Protein AF-W1Y5U8-F1 (afdb_monomer)

Organism: NCBI:txid408170

Solvent-accessible surface area (backbone atoms only — not comparable to full-atom values): 5861 Å² total; per-residue (Å²): 109,72,68,60,51,47,49,51,26,51,52,44,30,51,51,21,62,56,53,60,72,57,85,74,73,87,66,88,84,80,64,98,66,94,75,63,98,81,73,76,66,60,64,54,56,56,49,44,45,51,24,31,51,43,31,18,52,16,23,48,69,67,61,36,60,70,56,18,52,51,29,48,50,54,37,38,71,76,38,78,79,43,92,58,54,69,55,52,72,65,48,43,77,61,50,60,73,69,68,113

Radius of gyration: 15.71 Å; Cα contacts (8 Å, |Δi|>4): 72; chains: 1; bounding box: 44×28×30 Å

pLDDT: mean 84.24, std 14.61, range [47.25, 97.38]

Sequence (100 aa):
EQQTAQQLFSEMKQWAQEMAKTSIEADFFAVSQPDLLSLYGDLQQQHKEKCLMVAMLASAGLGEVAQYESARAELTAINPAWPKAALFTTVMPFIFNYVH

Foldseek 3Di:
DLVVLLVVLVVLLVVLVVQLPDDDDPPPPPDPDPDDPPPDPDPNLVSNLVSLVSNLVSCLLNLVVVSNVVSLVVSCVSPVPPPCNVVCVPCSVVVSVVSD

Secondary structure (DSSP, 8-state):
-HHHHHHHHHHHHHHHHHHTTSPPP--TTS-S----TTSS--HHHHHHHHHHHHHHHHHHHHT-HHHHHHHHHHHHHH-TT-TTHHHHHHHHHHHGGG--

Mean predicted aligned error: 7.52 Å

Structure (mmCIF, N/CA/C/O backbone):
data_AF-W1Y5U8-F1
#
_entry.id   AF-W1Y5U8-F1
#
loop_
_atom_site.group_PDB
_atom_site.id
_atom_site.type_symbol
_atom_site.label_atom_id
_atom_site.label_alt_id
_atom_site.label_comp_id
_atom_site.label_asym_id
_atom_site.label_entity_id
_atom_site.label_seq_id
_atom_site.pdbx_PDB_ins_code
_atom_site.Cartn_x
_atom_site.Cartn_y
_atom_site.Cartn_z
_atom_site.occupancy
_atom_site.B_iso_or_equiv
_atom_site.auth_seq_id
_atom_site.auth_comp_id
_atom_site.auth_asym_id
_atom_site.auth_atom_id
_atom_site.pdbx_PDB_model_num
ATOM 1 N N . GLU A 1 1 ? -9.170 11.217 19.453 1.00 68.94 1 GLU A N 1
ATOM 2 C CA . GLU A 1 1 ? -8.134 10.317 18.897 1.00 68.94 1 GLU A CA 1
ATOM 3 C C . GLU A 1 1 ? -8.494 9.797 17.505 1.00 68.94 1 GLU A C 1
ATOM 5 O O . GLU A 1 1 ? -7.721 10.028 16.586 1.00 68.94 1 GLU A O 1
ATOM 10 N N . GLN A 1 2 ? -9.675 9.20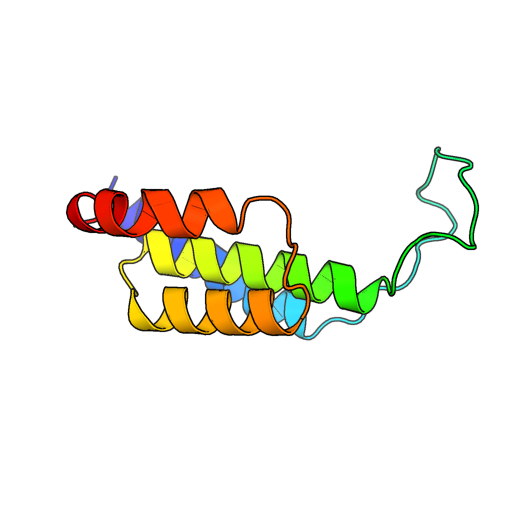2 17.296 1.00 80.25 2 GLN A N 1
ATOM 11 C CA . GLN A 1 2 ? -10.086 8.659 15.987 1.00 80.25 2 GLN A CA 1
ATOM 12 C C . GLN A 1 2 ? -10.063 9.683 14.832 1.00 80.25 2 GLN A C 1
ATOM 14 O O . GLN A 1 2 ? -9.542 9.389 13.761 1.00 80.25 2 GLN A O 1
ATOM 19 N N . GLN A 1 3 ? -10.550 10.907 15.060 1.00 86.12 3 GLN A N 1
ATOM 20 C CA . GLN A 1 3 ? -10.532 11.975 14.050 1.00 86.12 3 GLN A CA 1
ATOM 21 C C . GLN A 1 3 ? -9.104 12.401 13.667 1.00 86.12 3 GLN A C 1
ATOM 23 O O . GLN A 1 3 ? -8.814 12.633 12.498 1.00 86.12 3 GLN A O 1
ATOM 28 N N . THR A 1 4 ? -8.192 12.450 14.641 1.00 91.56 4 THR A N 1
ATOM 29 C CA . THR A 1 4 ? -6.774 12.766 14.415 1.00 91.56 4 THR A CA 1
ATOM 30 C C . THR A 1 4 ? -6.091 11.678 13.586 1.00 91.56 4 THR A C 1
ATOM 32 O O . THR A 1 4 ? -5.331 11.991 12.675 1.00 91.56 4 THR A O 1
ATOM 35 N N . ALA A 1 5 ? -6.398 10.404 13.851 1.00 90.06 5 ALA A N 1
ATOM 36 C CA . ALA A 1 5 ? -5.883 9.284 13.066 1.00 90.06 5 ALA A CA 1
ATOM 37 C C . ALA A 1 5 ? -6.407 9.305 11.619 1.00 90.06 5 ALA A C 1
ATOM 39 O O . ALA A 1 5 ? -5.627 9.159 10.683 1.00 90.06 5 ALA A O 1
ATOM 40 N N . GLN A 1 6 ? -7.706 9.555 11.421 1.00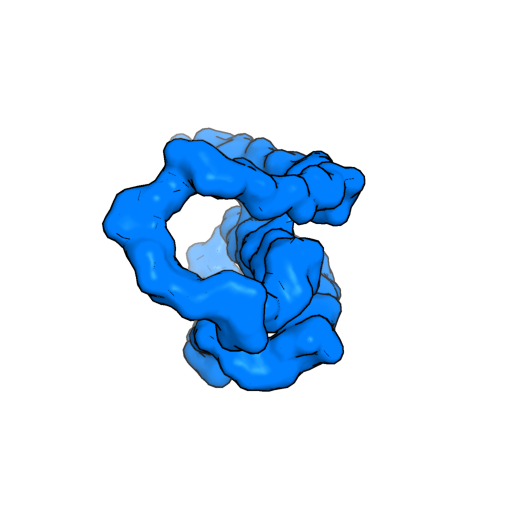 92.81 6 GLN A N 1
ATOM 41 C CA . GLN A 1 6 ? -8.293 9.692 10.081 1.00 92.81 6 GLN A CA 1
ATOM 42 C C . GLN A 1 6 ? -7.661 10.838 9.288 1.00 92.81 6 GLN A C 1
ATOM 44 O O . GLN A 1 6 ? -7.366 10.679 8.103 1.00 92.81 6 GLN A O 1
ATOM 49 N N . GLN A 1 7 ? -7.421 11.978 9.938 1.00 95.38 7 GLN A N 1
ATOM 50 C CA . GLN A 1 7 ? -6.747 13.104 9.305 1.00 95.38 7 GLN A CA 1
ATOM 51 C C . GLN A 1 7 ? -5.318 12.730 8.889 1.00 95.38 7 GLN A C 1
ATOM 53 O O . GLN A 1 7 ? -4.960 12.928 7.731 1.00 95.38 7 GLN A O 1
ATOM 58 N N . LEU A 1 8 ? -4.545 12.103 9.781 1.00 96.25 8 LEU A N 1
ATOM 59 C CA . LEU A 1 8 ? -3.183 11.654 9.484 1.00 96.25 8 LEU A CA 1
ATOM 60 C C . LEU A 1 8 ? -3.141 10.696 8.284 1.00 96.25 8 LEU A C 1
ATOM 62 O O . LEU A 1 8 ? -2.318 10.864 7.386 1.00 96.25 8 LEU A O 1
ATOM 66 N N . PHE A 1 9 ? -4.031 9.700 8.238 1.00 96.06 9 PHE A N 1
ATOM 67 C CA . PHE A 1 9 ? -4.073 8.775 7.105 1.00 96.06 9 PHE A CA 1
ATOM 68 C C . PHE A 1 9 ? -4.530 9.456 5.809 1.00 96.06 9 PHE A C 1
ATOM 70 O O . PHE A 1 9 ? -4.018 9.128 4.740 1.00 96.06 9 PHE A O 1
ATOM 77 N N . SER A 1 10 ? -5.430 10.438 5.885 1.00 96.44 10 SER A N 1
ATOM 78 C CA . SER A 1 10 ? -5.841 11.230 4.719 1.00 96.44 10 SER A CA 1
ATOM 79 C C . SER A 1 10 ? -4.680 12.057 4.160 1.00 96.44 10 SER A C 1
ATOM 81 O O . SER A 1 10 ? -4.419 12.015 2.958 1.00 96.44 10 SER A O 1
ATOM 83 N N . GLU A 1 11 ? -3.934 12.742 5.029 1.00 97.38 11 GLU A N 1
ATOM 84 C CA . GLU A 1 11 ? -2.741 13.513 4.658 1.00 97.38 11 GLU A CA 1
ATOM 85 C C . GLU A 1 11 ? -1.658 12.602 4.068 1.00 97.38 11 GLU A C 1
ATOM 87 O O . GLU A 1 11 ? -1.080 12.910 3.027 1.00 97.38 11 GLU A O 1
ATOM 92 N N . MET A 1 12 ? -1.437 11.431 4.670 1.00 97.12 12 MET A N 1
ATOM 93 C CA . MET A 1 12 ? -0.483 10.440 4.172 1.00 97.12 12 MET A CA 1
ATOM 94 C C . MET A 1 12 ? -0.866 9.916 2.778 1.00 97.12 12 MET A C 1
ATOM 96 O O . MET A 1 12 ? -0.001 9.766 1.911 1.00 97.12 12 MET A O 1
ATOM 100 N N . LYS A 1 13 ? -2.161 9.669 2.535 1.00 96.06 13 LYS A N 1
ATOM 101 C CA . LYS A 1 13 ? -2.677 9.256 1.222 1.00 96.06 13 LYS A CA 1
ATOM 102 C C . LYS A 1 13 ? -2.476 10.351 0.179 1.00 96.06 13 LYS A C 1
ATOM 104 O O . LYS A 1 13 ? -2.004 10.057 -0.919 1.00 96.06 13 LYS A O 1
ATOM 109 N N . GLN A 1 14 ? -2.809 11.595 0.521 1.00 96.06 14 GLN A N 1
ATOM 110 C CA . GLN A 1 14 ? -2.635 12.741 -0.369 1.00 96.06 14 GLN A CA 1
ATOM 111 C C . GLN A 1 14 ? -1.158 12.944 -0.721 1.00 96.06 14 GLN A C 1
ATOM 113 O O . GLN A 1 14 ? -0.811 13.016 -1.899 1.00 96.06 14 GLN A O 1
ATOM 118 N N . TRP A 1 15 ? -0.282 12.942 0.284 1.00 96.44 15 TRP A N 1
ATOM 119 C CA . TRP A 1 15 ? 1.159 13.062 0.092 1.00 96.44 15 TRP A CA 1
ATOM 120 C C . TRP A 1 15 ? 1.699 11.986 -0.857 1.00 96.44 15 TRP A C 1
ATOM 122 O O . TRP A 1 15 ? 2.432 12.299 -1.793 1.00 96.44 15 TRP A O 1
ATOM 132 N N . ALA A 1 16 ? 1.291 10.725 -0.683 1.00 94.69 16 ALA A N 1
ATOM 133 C CA . ALA A 1 16 ? 1.744 9.631 -1.543 1.00 94.69 16 ALA A CA 1
ATOM 134 C C . ALA A 1 16 ? 1.313 9.821 -3.008 1.00 94.69 16 ALA A C 1
ATOM 136 O O . ALA A 1 16 ? 2.089 9.552 -3.925 1.00 94.69 16 ALA A O 1
ATOM 137 N N . GLN A 1 17 ? 0.093 10.315 -3.236 1.00 92.69 17 GLN A N 1
ATOM 138 C CA . GLN A 1 17 ? -0.427 10.601 -4.577 1.00 92.69 17 GLN A CA 1
ATOM 139 C C . GLN A 1 17 ? 0.267 11.791 -5.244 1.00 92.69 17 GLN A C 1
ATOM 141 O O . GLN A 1 17 ? 0.417 11.810 -6.466 1.00 92.69 17 GLN A O 1
ATOM 146 N N . GLU A 1 18 ? 0.665 12.795 -4.466 1.00 93.06 18 GLU A N 1
ATOM 147 C CA . GLU A 1 18 ? 1.433 13.936 -4.961 1.00 93.06 18 GLU A CA 1
ATOM 148 C C . GLU A 1 18 ? 2.869 13.522 -5.293 1.00 93.06 18 GLU A C 1
ATOM 150 O O . GLU A 1 18 ? 3.336 13.779 -6.401 1.00 93.06 18 GLU A O 1
ATOM 155 N N . MET A 1 19 ? 3.533 12.791 -4.395 1.00 90.00 19 MET A N 1
ATOM 156 C CA . MET A 1 19 ? 4.904 12.317 -4.597 1.00 90.00 19 MET A CA 1
ATOM 157 C C . MET A 1 19 ? 5.038 11.345 -5.766 1.00 90.00 19 MET A C 1
ATOM 159 O O . MET A 1 19 ? 6.040 11.397 -6.474 1.00 90.00 19 MET A O 1
ATOM 163 N N . ALA A 1 20 ? 4.032 10.506 -6.027 1.00 88.44 20 ALA A N 1
ATOM 164 C CA . ALA A 1 20 ? 4.032 9.594 -7.172 1.00 88.44 20 ALA A CA 1
ATOM 165 C C . ALA A 1 20 ? 4.101 10.311 -8.537 1.00 88.44 20 ALA A C 1
ATOM 167 O O . ALA A 1 20 ? 4.442 9.682 -9.537 1.00 88.44 20 ALA A O 1
ATOM 168 N N . LYS A 1 21 ? 3.773 11.610 -8.597 1.00 88.62 21 LYS A N 1
ATOM 169 C CA . LYS A 1 21 ? 3.848 12.433 -9.819 1.00 88.62 21 LYS A CA 1
ATOM 170 C C . LYS A 1 21 ? 5.224 13.069 -10.023 1.00 88.62 21 LYS A C 1
ATOM 172 O O . LYS A 1 21 ? 5.490 13.597 -11.100 1.00 88.62 21 LYS A O 1
ATOM 177 N N . THR A 1 22 ? 6.073 13.051 -9.001 1.00 85.56 22 THR A N 1
ATOM 178 C CA . THR A 1 22 ? 7.397 13.671 -9.023 1.00 85.56 22 THR A CA 1
ATOM 179 C C . THR A 1 22 ? 8.429 12.682 -9.552 1.00 85.56 22 THR A C 1
ATOM 181 O O . THR A 1 22 ? 8.494 11.544 -9.090 1.00 85.56 22 THR A O 1
ATOM 184 N N . SER A 1 23 ? 9.270 13.120 -10.488 1.00 75.56 23 SER A N 1
ATOM 185 C CA . SER A 1 23 ? 10.450 12.365 -10.910 1.00 75.56 23 SER A CA 1
ATOM 186 C C . SER A 1 23 ? 11.581 12.552 -9.902 1.00 75.56 23 SER A C 1
ATOM 188 O O . SER A 1 23 ? 11.962 13.687 -9.615 1.00 75.56 23 SER A O 1
ATOM 190 N N . ILE A 1 24 ? 12.147 11.457 -9.389 1.00 74.00 24 ILE A N 1
ATOM 191 C CA . ILE A 1 24 ? 13.334 11.532 -8.525 1.00 74.00 24 ILE A CA 1
ATOM 192 C C . ILE A 1 24 ? 14.606 11.585 -9.366 1.00 74.00 24 ILE A C 1
ATOM 194 O O . ILE A 1 24 ? 14.854 10.704 -10.185 1.00 74.00 24 ILE A O 1
ATOM 198 N N . GLU A 1 25 ? 15.445 12.581 -9.119 1.00 67.00 25 GLU A N 1
ATOM 199 C CA . GLU A 1 25 ? 16.808 12.619 -9.639 1.00 67.00 25 GLU A CA 1
ATOM 200 C C . GLU A 1 25 ? 17.778 12.118 -8.566 1.00 67.00 25 GLU A C 1
ATOM 202 O O . GLU A 1 25 ? 17.566 12.324 -7.369 1.00 67.00 25 GLU A O 1
ATOM 207 N N . ALA A 1 26 ? 18.835 11.422 -8.985 1.00 62.91 26 ALA A N 1
ATOM 208 C CA . ALA A 1 26 ? 19.891 11.026 -8.067 1.00 62.91 26 ALA A CA 1
ATOM 209 C C . ALA A 1 26 ? 20.630 12.286 -7.600 1.00 62.91 26 ALA A C 1
ATOM 211 O O . ALA A 1 26 ? 21.335 12.922 -8.384 1.00 62.91 26 ALA A O 1
ATOM 212 N N . ASP A 1 27 ? 20.474 12.644 -6.327 1.00 61.88 27 ASP A N 1
ATOM 213 C CA . ASP A 1 27 ? 21.270 13.706 -5.724 1.00 61.88 27 ASP A CA 1
ATOM 214 C C . ASP A 1 27 ? 22.705 13.198 -5.532 1.00 61.88 27 ASP A C 1
ATOM 216 O O . ASP A 1 27 ? 23.027 12.477 -4.584 1.00 61.88 27 ASP A O 1
ATOM 220 N N . PHE A 1 28 ? 23.563 13.550 -6.490 1.00 54.22 28 PHE A N 1
ATOM 221 C CA . PHE A 1 28 ? 24.972 13.164 -6.557 1.00 54.22 28 PHE A CA 1
ATOM 222 C C . PH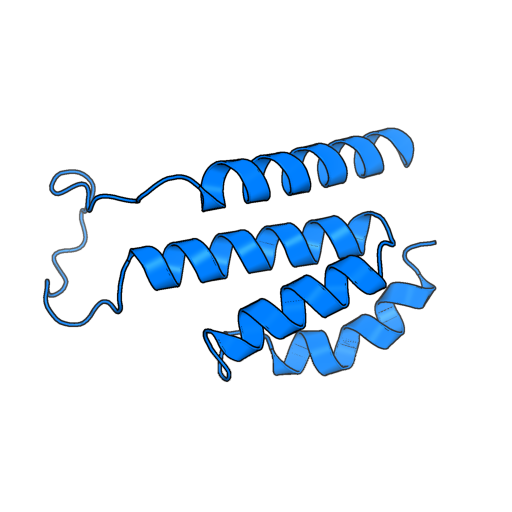E A 1 28 ? 25.775 13.597 -5.315 1.00 54.22 28 PHE A C 1
ATOM 224 O O . PHE A 1 28 ? 26.850 13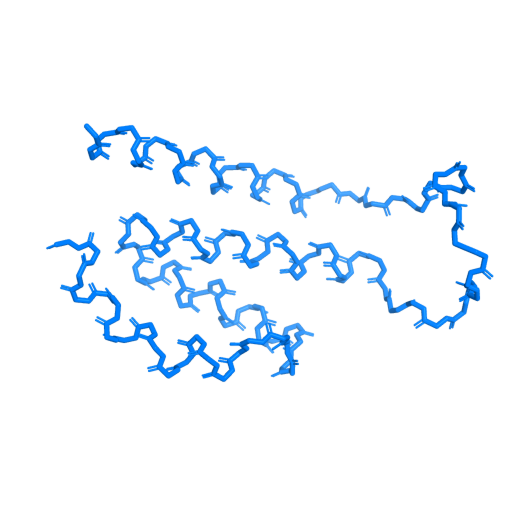.056 -5.064 1.00 54.22 28 PHE A O 1
ATOM 231 N N . PHE A 1 29 ? 25.262 14.539 -4.515 1.00 55.97 29 PHE A N 1
ATOM 232 C CA . PHE A 1 29 ? 25.973 15.105 -3.368 1.00 55.97 29 PHE A CA 1
ATOM 233 C C . PHE A 1 29 ? 25.457 14.635 -1.998 1.00 55.97 29 PHE A C 1
ATOM 235 O O . PHE A 1 29 ? 26.066 14.972 -0.982 1.00 55.97 29 PHE A O 1
ATOM 242 N N . ALA A 1 30 ? 24.399 13.819 -1.937 1.00 55.50 30 ALA A N 1
ATOM 243 C CA . ALA A 1 30 ? 23.759 13.409 -0.682 1.00 55.50 30 ALA A CA 1
ATOM 244 C C . ALA A 1 30 ? 24.053 11.958 -0.245 1.00 55.50 30 ALA A C 1
ATOM 246 O O . ALA A 1 30 ? 23.213 11.330 0.404 1.00 55.50 30 ALA A O 1
ATOM 247 N N . VAL A 1 31 ? 25.229 11.395 -0.563 1.00 52.88 31 VAL A N 1
ATOM 248 C CA . VAL A 1 31 ? 25.558 10.008 -0.179 1.00 52.88 31 VAL A CA 1
ATOM 249 C C . VAL A 1 31 ? 26.968 9.876 0.401 1.00 52.88 31 VAL A C 1
ATOM 251 O O . VAL A 1 31 ? 27.971 9.991 -0.293 1.00 52.88 31 VAL A O 1
ATOM 254 N N . SER A 1 32 ? 27.042 9.545 1.691 1.00 50.84 32 SER A N 1
ATOM 255 C CA . SER A 1 32 ? 28.231 8.984 2.346 1.00 50.84 32 SER A CA 1
ATOM 256 C C . SER A 1 32 ? 28.372 7.470 2.125 1.00 50.84 32 SER A C 1
ATOM 258 O O . SER A 1 32 ? 29.164 6.822 2.807 1.00 50.84 32 SER A O 1
ATOM 260 N N . GLN A 1 33 ? 27.630 6.884 1.180 1.00 54.97 33 GLN A N 1
ATOM 261 C CA . GLN A 1 33 ? 27.806 5.488 0.780 1.00 54.97 33 GLN A CA 1
ATOM 262 C C . GLN A 1 33 ? 28.437 5.425 -0.613 1.00 54.97 33 GLN A C 1
ATOM 264 O O . GLN A 1 33 ? 27.764 5.723 -1.600 1.00 54.97 33 GLN A O 1
ATOM 269 N N . PRO A 1 34 ? 29.721 5.039 -0.713 1.00 52.62 34 PRO A N 1
ATOM 270 C CA . PRO A 1 34 ? 30.434 4.906 -1.976 1.00 52.62 34 PRO A CA 1
ATOM 271 C C . PRO A 1 34 ? 30.114 3.567 -2.660 1.00 52.62 34 PRO A C 1
ATOM 273 O O . PRO A 1 34 ? 31.009 2.920 -3.200 1.00 52.62 34 PRO A O 1
ATOM 276 N N . ASP A 1 35 ? 28.855 3.127 -2.636 1.00 51.06 35 ASP A N 1
ATOM 277 C CA . ASP A 1 35 ? 28.471 1.847 -3.224 1.00 51.06 35 ASP A CA 1
ATOM 278 C C . ASP A 1 35 ? 27.877 2.028 -4.622 1.00 51.06 35 ASP A C 1
ATOM 280 O O . ASP A 1 35 ? 26.696 2.299 -4.822 1.00 51.06 35 ASP A O 1
ATOM 284 N N . LEU A 1 36 ? 28.773 1.828 -5.590 1.00 47.25 36 LEU A N 1
ATOM 285 C CA . LEU A 1 36 ? 28.535 1.117 -6.843 1.00 47.25 36 LEU A CA 1
ATOM 286 C C . LEU A 1 36 ? 27.292 1.566 -7.644 1.00 47.25 36 LEU A C 1
ATOM 288 O O . LEU A 1 36 ? 26.258 0.898 -7.699 1.00 47.25 36 LEU A O 1
ATOM 292 N N . LEU A 1 37 ? 27.485 2.668 -8.369 1.00 50.94 37 LEU A N 1
ATOM 293 C CA . LEU A 1 37 ? 26.638 3.327 -9.382 1.00 50.94 37 LEU A CA 1
ATOM 294 C C . LEU A 1 37 ? 26.080 2.443 -10.534 1.00 50.94 37 LEU A C 1
ATOM 296 O O . LEU A 1 37 ? 25.701 2.968 -11.574 1.00 50.94 37 LEU A O 1
ATOM 300 N N . SER A 1 38 ? 26.017 1.116 -10.398 1.00 52.16 38 SER A N 1
ATOM 301 C CA . SER A 1 38 ? 25.566 0.200 -11.458 1.00 52.16 38 SER A CA 1
ATOM 302 C C . SER A 1 38 ? 24.618 -0.918 -10.994 1.00 52.16 38 SER A C 1
ATOM 304 O O . SER A 1 38 ? 24.208 -1.722 -11.830 1.00 52.16 38 SER A O 1
ATOM 306 N N . LEU A 1 39 ? 24.275 -1.014 -9.701 1.00 51.94 39 LEU A N 1
ATOM 307 C CA . LEU A 1 39 ? 23.434 -2.112 -9.179 1.00 51.94 39 LEU A CA 1
ATOM 308 C C . LEU A 1 39 ? 22.076 -1.676 -8.615 1.00 51.94 39 LEU A C 1
ATOM 310 O O . LEU A 1 39 ? 21.250 -2.529 -8.294 1.00 51.94 39 LEU A O 1
ATOM 314 N N . TYR A 1 40 ? 21.818 -0.374 -8.505 1.00 53.91 40 TYR A N 1
ATOM 315 C CA . TYR A 1 40 ? 20.530 0.114 -8.028 1.00 53.91 40 TYR A CA 1
ATOM 316 C C . TYR A 1 40 ? 19.516 0.067 -9.172 1.00 53.91 40 TYR A C 1
ATOM 318 O O . TYR A 1 40 ? 19.702 0.711 -10.204 1.00 53.91 40 TYR A O 1
ATOM 326 N N . GLY A 1 41 ? 18.467 -0.744 -8.992 1.00 60.44 41 GLY A N 1
ATOM 327 C CA . GLY A 1 41 ? 17.313 -0.778 -9.891 1.00 60.44 41 GLY A CA 1
ATOM 328 C C . GLY A 1 41 ? 16.733 0.619 -10.113 1.00 60.44 41 GLY A C 1
ATOM 329 O O . GLY A 1 41 ? 17.002 1.528 -9.330 1.00 60.44 41 GLY A O 1
ATOM 330 N N . ASP A 1 42 ? 15.956 0.772 -11.186 1.00 78.50 42 ASP A N 1
ATOM 331 C CA . ASP A 1 42 ? 15.385 2.049 -11.621 1.00 78.50 42 ASP A CA 1
ATOM 332 C C . ASP A 1 42 ? 14.862 2.866 -10.423 1.00 78.50 42 ASP A C 1
ATOM 334 O O . ASP A 1 42 ? 13.918 2.472 -9.732 1.00 78.50 42 ASP A O 1
ATOM 338 N N . LEU A 1 43 ? 15.525 3.994 -10.143 1.00 80.19 43 LEU A N 1
ATOM 339 C CA . LEU A 1 43 ? 15.226 4.866 -9.006 1.00 80.19 43 LEU A CA 1
ATOM 340 C C . LEU A 1 43 ? 13.763 5.329 -9.043 1.00 80.19 43 LEU A C 1
ATOM 342 O O . LEU A 1 43 ? 13.131 5.463 -7.993 1.00 80.19 43 LEU A O 1
ATOM 346 N N . GLN A 1 44 ? 13.202 5.496 -10.246 1.00 82.62 44 GLN A N 1
ATOM 347 C CA . GLN A 1 44 ? 11.790 5.820 -10.429 1.00 82.62 44 GLN A CA 1
ATOM 348 C C . GLN A 1 44 ? 10.891 4.651 -10.039 1.00 82.62 44 GLN A C 1
ATOM 350 O O . GLN A 1 44 ? 9.859 4.850 -9.399 1.00 82.62 44 GLN A O 1
ATOM 355 N N . GLN A 1 45 ? 11.285 3.424 -10.377 1.00 86.00 45 GLN A N 1
ATOM 356 C CA . GLN A 1 45 ? 10.548 2.227 -9.990 1.00 86.00 45 GLN A CA 1
ATOM 357 C C . GLN A 1 45 ? 10.532 2.066 -8.466 1.00 86.00 45 GLN A C 1
ATOM 359 O O . GLN A 1 45 ? 9.463 1.902 -7.881 1.00 86.00 45 GLN A O 1
ATOM 364 N N . GLN A 1 46 ? 11.682 2.216 -7.802 1.00 86.19 46 GLN A N 1
ATOM 365 C CA . GLN A 1 46 ? 11.760 2.152 -6.337 1.00 86.19 46 GLN A CA 1
ATOM 366 C C . GLN A 1 46 ? 10.944 3.258 -5.657 1.00 86.19 46 GLN A C 1
ATOM 368 O O . GLN A 1 46 ? 10.302 3.024 -4.630 1.00 86.19 46 GLN A O 1
ATOM 373 N N . HIS A 1 47 ? 10.959 4.468 -6.218 1.00 88.94 47 HIS A N 1
ATOM 374 C CA . HIS A 1 47 ? 10.121 5.571 -5.752 1.00 88.94 47 HIS A CA 1
ATOM 375 C C . HIS A 1 47 ? 8.633 5.241 -5.866 1.00 88.94 47 HIS A C 1
ATOM 377 O O . HIS A 1 47 ? 7.878 5.385 -4.900 1.00 88.94 47 HIS A O 1
ATOM 383 N N . LYS A 1 48 ? 8.220 4.726 -7.028 1.00 90.19 48 LYS A N 1
ATOM 384 C CA . LYS A 1 48 ? 6.839 4.326 -7.294 1.00 90.19 48 LYS A CA 1
ATOM 385 C C . LYS A 1 48 ? 6.377 3.232 -6.331 1.00 90.19 48 LYS A C 1
ATOM 387 O O . LYS A 1 48 ? 5.290 3.346 -5.766 1.00 90.19 48 LYS A O 1
ATOM 392 N N . GLU A 1 49 ? 7.208 2.218 -6.084 1.00 91.81 49 GLU A N 1
ATOM 393 C CA . GLU A 1 49 ? 6.928 1.158 -5.107 1.00 91.81 49 GLU A CA 1
ATOM 394 C C . GLU A 1 49 ? 6.688 1.728 -3.701 1.00 91.81 49 GLU A C 1
ATOM 396 O O . GLU A 1 49 ? 5.709 1.372 -3.040 1.00 91.81 49 GLU A O 1
ATOM 401 N N . LYS A 1 50 ? 7.533 2.663 -3.249 1.00 92.00 50 LYS A N 1
ATOM 402 C CA . LYS A 1 50 ? 7.379 3.305 -1.933 1.00 92.00 50 LYS A CA 1
ATOM 403 C C . LYS A 1 50 ? 6.103 4.139 -1.849 1.00 92.00 50 LYS A C 1
ATOM 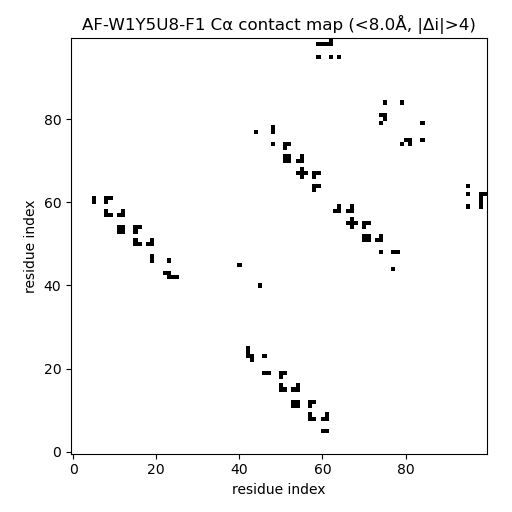405 O O . LYS A 1 50 ? 5.385 4.030 -0.856 1.00 92.00 50 LYS A O 1
ATOM 410 N N . CYS A 1 51 ? 5.793 4.927 -2.878 1.00 94.38 51 CYS A N 1
ATOM 411 C CA . CYS A 1 51 ? 4.561 5.718 -2.919 1.00 94.38 51 CYS A CA 1
ATOM 412 C C . CYS A 1 51 ? 3.319 4.820 -2.851 1.00 94.38 51 CYS A C 1
ATOM 414 O O . CYS A 1 51 ? 2.409 5.083 -2.065 1.00 94.38 51 CYS A O 1
ATOM 416 N N . LEU A 1 52 ? 3.308 3.715 -3.602 1.00 94.38 52 LEU A N 1
ATOM 417 C CA . LEU A 1 52 ? 2.223 2.734 -3.555 1.00 94.38 52 LEU A CA 1
ATOM 418 C C . LEU A 1 52 ? 2.107 2.060 -2.189 1.00 94.38 52 LEU A C 1
ATOM 420 O O . LEU A 1 52 ? 0.995 1.891 -1.693 1.00 94.38 52 LEU A O 1
ATOM 424 N N . MET A 1 53 ? 3.227 1.732 -1.539 1.00 94.75 53 MET A N 1
ATOM 425 C CA . MET A 1 53 ? 3.206 1.158 -0.193 1.00 94.75 53 MET A CA 1
ATOM 426 C C . MET A 1 53 ? 2.601 2.129 0.830 1.00 94.75 53 MET A C 1
ATOM 428 O O . MET A 1 53 ? 1.791 1.716 1.660 1.00 94.75 53 MET A O 1
ATOM 432 N N . VAL A 1 54 ? 2.936 3.421 0.759 1.00 95.81 54 VAL A N 1
ATOM 433 C CA . VAL A 1 54 ? 2.353 4.444 1.642 1.00 95.81 54 VAL A CA 1
ATOM 434 C C . VAL A 1 54 ? 0.860 4.634 1.357 1.00 95.81 54 VAL A C 1
ATOM 436 O O . VAL A 1 54 ? 0.063 4.642 2.295 1.00 95.81 54 VAL A O 1
ATOM 439 N N . ALA A 1 55 ? 0.451 4.701 0.086 1.00 95.88 55 ALA A N 1
ATOM 440 C CA . ALA A 1 55 ? -0.959 4.809 -0.298 1.00 95.88 55 ALA A CA 1
ATOM 441 C C . ALA A 1 55 ? -1.786 3.586 0.144 1.00 95.88 55 ALA A C 1
ATOM 443 O O . ALA A 1 55 ? -2.914 3.733 0.624 1.00 95.88 55 ALA A O 1
ATOM 444 N N . MET A 1 56 ? -1.210 2.385 0.032 1.00 95.69 56 MET A N 1
ATOM 445 C CA . MET A 1 56 ? -1.792 1.136 0.520 1.00 95.69 56 MET A CA 1
ATOM 446 C C . MET A 1 56 ? -2.014 1.202 2.039 1.00 95.69 56 MET A C 1
ATOM 448 O O . MET A 1 56 ? -3.123 0.958 2.507 1.00 95.69 56 MET A O 1
ATOM 452 N N . LEU A 1 57 ? -0.993 1.578 2.816 1.00 94.94 57 LEU A N 1
ATOM 453 C CA . LEU A 1 57 ? -1.092 1.689 4.277 1.00 94.94 57 LEU A CA 1
ATOM 454 C C . LEU A 1 57 ? -2.082 2.767 4.728 1.00 94.94 57 LEU A C 1
ATOM 456 O O . LEU A 1 57 ? -2.825 2.555 5.683 1.00 94.94 57 LEU A O 1
ATOM 460 N N . ALA A 1 58 ? -2.117 3.900 4.030 1.00 96.00 58 ALA A N 1
ATOM 461 C CA . ALA A 1 58 ? -3.058 4.975 4.312 1.00 96.00 58 ALA A CA 1
ATOM 462 C C . ALA A 1 58 ? -4.505 4.519 4.099 1.00 96.00 58 ALA A C 1
ATOM 464 O O . ALA A 1 58 ? -5.346 4.698 4.975 1.00 96.00 58 ALA A O 1
ATOM 465 N N . SER A 1 59 ? -4.766 3.852 2.972 1.00 95.56 59 SER A N 1
ATOM 466 C CA . SER A 1 59 ? -6.083 3.283 2.668 1.00 95.56 59 SER A CA 1
ATOM 467 C C . SER A 1 59 ? -6.476 2.225 3.701 1.00 95.56 59 SER A C 1
ATOM 469 O O . SER A 1 59 ? -7.620 2.191 4.145 1.00 95.56 59 SER A O 1
ATOM 471 N N . ALA A 1 60 ? -5.517 1.408 4.158 1.00 94.06 60 ALA A N 1
ATOM 472 C CA . ALA A 1 60 ? -5.774 0.450 5.223 1.00 94.06 60 ALA A CA 1
ATOM 473 C C . ALA A 1 60 ? -6.191 1.130 6.534 1.00 94.06 60 ALA A C 1
ATOM 475 O O . ALA A 1 60 ? -7.178 0.712 7.126 1.00 94.06 60 ALA A O 1
ATOM 476 N N . GLY A 1 61 ? -5.489 2.187 6.958 1.00 92.44 61 GLY A N 1
ATOM 477 C CA . GLY A 1 61 ? -5.813 2.946 8.173 1.00 92.44 61 GLY A CA 1
ATOM 478 C C . GLY A 1 61 ? -7.134 3.721 8.107 1.00 92.44 61 GLY A C 1
ATOM 479 O O . G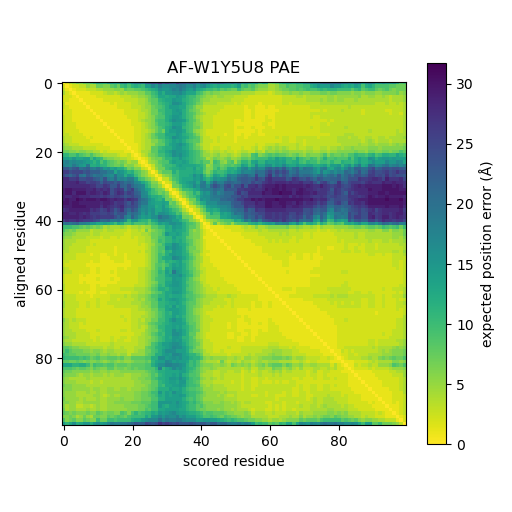LY A 1 61 ? -7.728 4.007 9.144 1.00 92.44 61 GLY A O 1
ATOM 480 N N . LEU A 1 62 ? -7.614 4.034 6.899 1.00 93.25 62 LEU A N 1
ATOM 481 C CA . LEU A 1 62 ? -8.924 4.652 6.662 1.00 93.25 62 LEU A CA 1
ATOM 482 C C . LEU A 1 62 ? -10.068 3.642 6.539 1.00 93.25 62 LEU A C 1
ATOM 484 O O . LEU A 1 62 ? -11.226 4.057 6.545 1.00 93.25 62 LEU A O 1
ATOM 488 N N . GLY A 1 63 ? -9.773 2.345 6.409 1.00 92.31 63 GLY A N 1
ATOM 489 C CA . GLY A 1 63 ? -10.801 1.331 6.163 1.00 92.31 63 GLY A CA 1
ATOM 490 C C . GLY A 1 63 ? -11.211 1.103 4.731 1.00 92.31 63 GLY A C 1
ATOM 491 O O . GLY A 1 63 ? -12.190 0.421 4.432 1.00 92.31 63 GLY A O 1
ATOM 492 N N . GLU A 1 64 ? -10.476 1.708 3.824 1.00 93.94 64 GLU A N 1
ATOM 493 C CA . GLU A 1 64 ? -10.762 1.729 2.410 1.00 93.94 64 GLU A CA 1
ATOM 494 C C . GLU A 1 64 ? -10.222 0.444 1.768 1.00 93.94 64 GLU A C 1
ATOM 496 O O . GLU A 1 64 ? -9.225 0.451 1.046 1.00 93.94 64 GLU A O 1
ATOM 501 N N . VAL A 1 65 ? -10.863 -0.692 2.067 1.00 93.12 65 VAL A N 1
ATOM 502 C CA . VAL A 1 65 ? -10.396 -2.033 1.661 1.00 93.12 65 VAL A CA 1
ATOM 503 C C . VAL A 1 65 ? -10.223 -2.139 0.143 1.00 93.12 65 VAL A C 1
ATOM 505 O O . VAL A 1 65 ? -9.240 -2.704 -0.332 1.00 93.12 65 VAL A O 1
ATOM 508 N N . ALA A 1 66 ? -11.133 -1.549 -0.637 1.00 94.00 66 ALA A N 1
ATOM 509 C CA . ALA A 1 66 ? -11.037 -1.559 -2.096 1.00 94.00 66 ALA A CA 1
ATOM 510 C C . ALA A 1 66 ? -9.796 -0.798 -2.598 1.00 94.00 66 ALA A C 1
ATOM 512 O O . ALA A 1 66 ? -9.092 -1.263 -3.494 1.00 94.00 66 ALA A O 1
ATOM 513 N N . GLN A 1 67 ? -9.502 0.358 -2.000 1.00 95.06 67 GLN A N 1
ATOM 514 C CA . GLN A 1 67 ? -8.349 1.188 -2.342 1.00 95.06 67 GLN A CA 1
ATOM 515 C C . GLN A 1 67 ? -7.042 0.535 -1.877 1.00 95.06 67 GLN A C 1
ATOM 517 O O . GLN A 1 67 ? -6.051 0.569 -2.607 1.00 95.06 67 GLN A O 1
ATOM 522 N N . TYR A 1 68 ? -7.056 -0.122 -0.714 1.00 95.31 68 TYR A N 1
ATOM 523 C CA . TYR A 1 68 ? -5.953 -0.952 -0.238 1.00 95.31 68 TYR A CA 1
ATOM 524 C C . TYR A 1 68 ? -5.626 -2.074 -1.231 1.00 95.31 68 TYR A C 1
ATOM 526 O O . TYR A 1 68 ? -4.478 -2.184 -1.661 1.00 95.31 68 TYR A O 1
ATOM 534 N N . GLU A 1 69 ? -6.617 -2.881 -1.628 1.00 94.50 69 GLU A N 1
ATOM 535 C CA . GLU A 1 69 ? -6.395 -3.997 -2.556 1.00 94.50 69 GLU A CA 1
ATOM 536 C C . GLU A 1 69 ? -5.939 -3.502 -3.930 1.00 94.50 69 GLU A C 1
ATOM 538 O O . GLU A 1 69 ? -5.037 -4.090 -4.522 1.00 94.50 69 GLU A O 1
ATOM 543 N N . SER A 1 70 ? -6.487 -2.380 -4.409 1.00 95.38 70 SER A N 1
A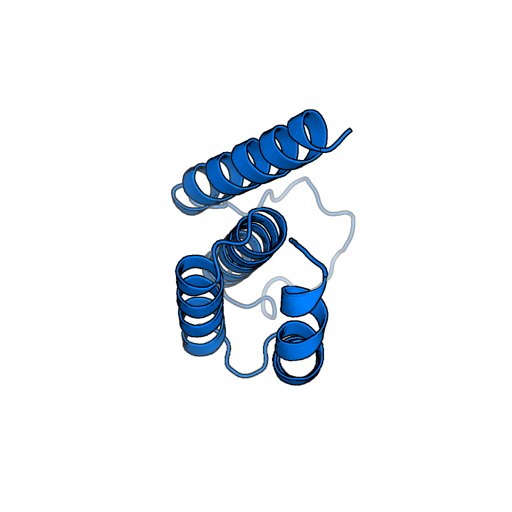TOM 544 C CA . SER A 1 70 ? -6.038 -1.753 -5.655 1.00 95.38 70 SER A CA 1
ATOM 545 C C . SER A 1 70 ? -4.561 -1.351 -5.590 1.00 95.38 70 SER A C 1
ATOM 547 O O . SER A 1 70 ? -3.791 -1.700 -6.484 1.00 95.38 70 SER A O 1
ATOM 549 N N . ALA A 1 71 ? -4.141 -0.650 -4.531 1.00 94.38 71 ALA A N 1
ATOM 550 C CA . ALA A 1 71 ? -2.751 -0.222 -4.364 1.00 94.38 71 ALA A CA 1
ATOM 551 C C . ALA A 1 71 ? -1.800 -1.417 -4.176 1.00 94.38 71 ALA A C 1
ATOM 553 O O . ALA A 1 71 ? -0.695 -1.431 -4.718 1.00 94.38 71 ALA A O 1
ATOM 554 N N . ARG A 1 72 ? -2.242 -2.454 -3.454 1.00 94.75 72 ARG A N 1
ATOM 555 C CA . ARG A 1 72 ? -1.492 -3.701 -3.262 1.00 94.75 72 ARG A CA 1
ATOM 556 C C . ARG A 1 72 ? -1.312 -4.468 -4.569 1.00 94.75 72 ARG A C 1
ATOM 558 O O . ARG A 1 72 ? -0.224 -4.988 -4.823 1.00 94.75 72 ARG A O 1
ATOM 565 N N . ALA A 1 73 ? -2.358 -4.547 -5.389 1.00 94.12 73 ALA A N 1
ATOM 566 C CA . ALA A 1 73 ? -2.304 -5.184 -6.699 1.00 94.12 73 ALA A CA 1
ATOM 567 C C . ALA A 1 73 ? -1.343 -4.439 -7.632 1.00 94.12 73 ALA A C 1
ATOM 569 O O . ALA A 1 73 ? -0.510 -5.079 -8.270 1.00 94.12 73 ALA A O 1
ATOM 570 N N . GLU A 1 74 ? -1.388 -3.103 -7.651 1.00 94.50 74 GLU A N 1
ATOM 571 C CA . GLU A 1 74 ? -0.451 -2.295 -8.438 1.00 94.50 74 GLU A CA 1
ATOM 572 C C . GLU A 1 74 ? 1.000 -2.479 -7.964 1.00 94.50 74 GLU A C 1
ATOM 574 O O . GLU A 1 74 ? 1.889 -2.720 -8.781 1.00 94.50 74 GLU A O 1
ATOM 579 N N . LEU A 1 75 ? 1.242 -2.455 -6.648 1.00 93.44 75 LEU A N 1
ATOM 580 C CA . LEU A 1 75 ? 2.568 -2.701 -6.072 1.00 93.44 75 LEU A CA 1
ATOM 581 C C . LEU A 1 75 ? 3.099 -4.093 -6.445 1.00 93.44 75 LEU A C 1
ATOM 583 O O . LEU A 1 75 ? 4.253 -4.237 -6.839 1.00 93.44 75 LEU A O 1
ATOM 587 N N . THR A 1 76 ? 2.241 -5.112 -6.378 1.00 93.06 76 THR A N 1
ATOM 588 C CA . THR A 1 76 ? 2.595 -6.495 -6.732 1.00 93.06 76 THR A CA 1
ATOM 589 C C . THR A 1 76 ? 2.834 -6.657 -8.234 1.00 93.06 76 THR A C 1
ATOM 591 O O . THR A 1 76 ? 3.690 -7.440 -8.630 1.00 93.06 76 THR A O 1
ATOM 594 N N . ALA A 1 77 ? 2.125 -5.905 -9.080 1.00 93.19 77 ALA A N 1
ATOM 595 C CA . ALA A 1 77 ? 2.357 -5.900 -10.522 1.00 93.19 77 ALA A CA 1
ATOM 596 C C . ALA A 1 77 ? 3.719 -5.288 -10.891 1.00 93.19 77 ALA A C 1
ATOM 598 O O . ALA A 1 77 ? 4.352 -5.743 -11.840 1.00 93.19 77 ALA A O 1
ATOM 599 N N . ILE A 1 78 ? 4.178 -4.282 -10.138 1.00 90.31 78 ILE A N 1
ATOM 600 C CA . ILE A 1 78 ? 5.479 -3.626 -10.355 1.00 90.31 78 ILE A CA 1
ATOM 601 C C . ILE A 1 78 ? 6.627 -4.449 -9.762 1.00 90.31 78 ILE A C 1
ATOM 603 O O . ILE A 1 78 ? 7.685 -4.562 -10.377 1.00 90.31 78 ILE A O 1
ATOM 607 N N . ASN A 1 79 ? 6.425 -5.037 -8.585 1.00 89.69 79 ASN A N 1
ATOM 608 C CA . ASN A 1 79 ? 7.418 -5.867 -7.919 1.00 89.69 79 ASN A CA 1
ATOM 609 C C . ASN A 1 79 ? 6.741 -7.057 -7.228 1.00 89.69 79 ASN A C 1
ATOM 611 O O . ASN A 1 79 ? 6.384 -6.955 -6.060 1.00 89.69 79 ASN A O 1
ATOM 615 N N . PRO A 1 80 ? 6.597 -8.220 -7.886 1.00 86.88 80 PRO A N 1
ATOM 616 C CA . PRO A 1 80 ? 5.930 -9.385 -7.297 1.00 86.88 80 PRO A CA 1
ATOM 617 C C . PRO A 1 80 ? 6.585 -9.912 -6.012 1.00 86.88 80 PRO A C 1
ATOM 619 O O . PRO A 1 80 ? 5.935 -10.589 -5.217 1.00 86.88 80 PRO A O 1
ATOM 622 N N . ALA A 1 81 ? 7.869 -9.606 -5.804 1.00 86.81 81 ALA A N 1
ATOM 623 C CA . ALA A 1 81 ? 8.663 -10.037 -4.660 1.00 86.81 81 ALA A CA 1
ATOM 624 C C . ALA A 1 81 ? 8.930 -8.888 -3.669 1.00 86.81 81 ALA A C 1
ATOM 626 O O . ALA A 1 81 ? 9.925 -8.926 -2.938 1.00 86.81 81 ALA A O 1
ATOM 627 N N . TRP A 1 82 ? 8.062 -7.866 -3.636 1.00 86.31 82 TRP A N 1
ATOM 628 C CA . TRP A 1 82 ? 8.266 -6.710 -2.770 1.00 86.31 82 TRP A CA 1
ATOM 629 C C . TRP A 1 82 ? 8.380 -7.126 -1.292 1.00 86.31 82 TRP A C 1
ATOM 631 O O . TRP A 1 82 ? 7.635 -7.996 -0.810 1.00 86.31 82 TRP A O 1
ATOM 641 N N . PRO A 1 83 ? 9.316 -6.528 -0.530 1.00 78.38 83 PRO A N 1
ATOM 642 C CA . PRO A 1 83 ? 9.531 -6.914 0.855 1.00 78.38 83 PRO A CA 1
ATOM 643 C C . PRO A 1 83 ? 8.252 -6.721 1.673 1.00 78.38 83 PRO A C 1
ATOM 645 O O . PRO A 1 83 ? 7.761 -5.604 1.782 1.00 78.38 83 PRO A O 1
ATOM 648 N N . LYS A 1 84 ? 7.777 -7.793 2.324 1.00 87.88 84 LYS A N 1
ATOM 649 C CA . LYS A 1 84 ? 6.541 -7.885 3.140 1.00 87.88 84 LYS A CA 1
ATOM 650 C C . LYS A 1 84 ? 5.263 -8.291 2.386 1.00 87.88 84 LYS A C 1
ATOM 652 O O . LYS A 1 84 ? 4.259 -8.500 3.062 1.00 87.88 84 LYS A O 1
ATOM 657 N N . ALA A 1 85 ? 5.285 -8.541 1.073 1.00 88.81 85 ALA A N 1
ATOM 658 C CA . ALA A 1 85 ? 4.105 -9.003 0.321 1.00 88.81 85 ALA A CA 1
ATOM 659 C C . ALA A 1 85 ? 3.375 -10.192 0.973 1.00 88.81 85 ALA A C 1
ATOM 661 O O . ALA A 1 85 ? 2.159 -10.160 1.189 1.00 88.81 85 ALA A O 1
ATOM 662 N N . ALA A 1 86 ? 4.135 -11.224 1.353 1.00 89.50 86 ALA A N 1
ATOM 663 C CA . ALA A 1 86 ? 3.600 -12.410 2.017 1.00 89.50 86 ALA A CA 1
ATOM 664 C C . ALA A 1 86 ? 2.989 -12.083 3.389 1.00 89.50 86 ALA A C 1
ATOM 666 O O . ALA A 1 86 ? 1.910 -12.577 3.719 1.00 89.50 86 ALA A O 1
ATOM 667 N N . LEU A 1 87 ? 3.644 -11.206 4.161 1.00 91.44 87 LEU A N 1
ATOM 668 C CA . LEU A 1 87 ? 3.145 -10.761 5.460 1.00 91.44 87 LEU A CA 1
ATOM 669 C C . LEU A 1 87 ? 1.788 -10.078 5.292 1.00 91.44 87 LEU A C 1
ATOM 671 O O . LEU A 1 87 ? 0.821 -10.540 5.881 1.00 91.44 87 LEU A O 1
ATOM 675 N N . PHE A 1 88 ? 1.697 -9.045 4.449 1.00 92.06 88 PHE A N 1
ATOM 676 C CA . PHE A 1 88 ? 0.456 -8.292 4.230 1.00 92.06 88 PHE A CA 1
ATOM 677 C C . PHE A 1 88 ? -0.681 -9.179 3.717 1.00 92.06 88 PHE A C 1
ATOM 679 O O . PHE A 1 88 ? -1.792 -9.089 4.229 1.00 92.06 88 PHE A O 1
ATOM 686 N N . THR A 1 89 ? -0.391 -10.092 2.786 1.00 90.31 89 THR A N 1
ATOM 687 C CA . THR A 1 89 ? -1.374 -11.074 2.291 1.00 90.31 89 THR A CA 1
ATOM 688 C C . THR A 1 89 ? -1.932 -11.948 3.413 1.00 90.31 89 THR A C 1
ATOM 690 O O . THR A 1 89 ? -3.109 -12.294 3.399 1.00 90.31 89 THR A O 1
ATOM 693 N N . THR A 1 90 ? -1.094 -12.293 4.390 1.00 91.62 90 THR A N 1
ATOM 694 C CA . THR A 1 90 ? -1.471 -13.189 5.485 1.00 91.62 90 THR A CA 1
ATOM 695 C C . THR A 1 90 ? -2.201 -12.445 6.598 1.00 91.62 90 THR A C 1
ATOM 697 O O . THR A 1 90 ? -3.192 -12.944 7.117 1.00 91.62 90 THR A O 1
ATOM 700 N N . VAL A 1 91 ? -1.723 -11.261 6.991 1.00 91.94 91 VAL A N 1
ATOM 701 C CA . VAL A 1 91 ? -2.183 -10.596 8.222 1.00 91.94 91 VAL A CA 1
ATOM 702 C C . VAL A 1 91 ? -3.333 -9.621 7.997 1.00 91.94 91 VAL A C 1
ATOM 704 O O . VAL A 1 91 ? -4.185 -9.484 8.872 1.00 91.94 91 VAL A O 1
ATOM 707 N N . MET A 1 92 ? -3.396 -8.952 6.843 1.00 91.88 92 MET A N 1
ATOM 708 C CA . MET A 1 92 ? -4.365 -7.871 6.634 1.00 91.88 92 MET A CA 1
ATOM 709 C C . MET A 1 92 ? -5.833 -8.303 6.676 1.00 91.88 92 MET A C 1
ATOM 711 O O . MET A 1 92 ? -6.612 -7.559 7.269 1.00 91.88 92 MET A O 1
ATOM 715 N N . PRO A 1 93 ? -6.236 -9.490 6.175 1.00 90.50 93 PRO A N 1
ATOM 716 C CA . PRO A 1 93 ? -7.613 -9.961 6.334 1.00 90.50 93 PRO A CA 1
ATOM 717 C C . PRO A 1 93 ? -8.068 -10.034 7.797 1.00 90.50 93 PRO A C 1
ATOM 719 O O . PRO A 1 93 ? -9.239 -9.811 8.089 1.00 90.50 93 PRO A O 1
ATOM 722 N N . PHE A 1 94 ? -7.146 -10.312 8.727 1.00 90.44 94 PHE A N 1
ATOM 723 C CA . PHE A 1 94 ? -7.440 -10.302 10.159 1.00 90.44 94 PHE A CA 1
ATOM 724 C C . PHE A 1 94 ? -7.476 -8.879 10.705 1.00 90.44 94 PHE A C 1
ATOM 726 O O . PHE A 1 94 ? -8.420 -8.531 11.408 1.00 90.44 94 PHE A O 1
ATOM 733 N N . ILE A 1 95 ? -6.479 -8.058 10.352 1.00 89.50 95 ILE A N 1
ATOM 734 C CA . ILE A 1 95 ? -6.358 -6.671 10.820 1.00 89.50 95 ILE A CA 1
ATOM 735 C C . ILE A 1 95 ? -7.576 -5.840 10.413 1.00 89.50 95 ILE A C 1
ATOM 737 O O . ILE A 1 95 ? -8.060 -5.062 11.227 1.00 89.50 95 ILE A O 1
ATOM 741 N N . PHE A 1 96 ? -8.120 -6.032 9.209 1.00 89.38 96 PHE A N 1
ATOM 742 C CA . PHE A 1 96 ? -9.274 -5.259 8.744 1.00 89.38 96 PHE A CA 1
ATOM 743 C C . PHE A 1 96 ? -10.520 -5.397 9.621 1.00 89.38 96 PHE A C 1
ATOM 745 O O . PHE A 1 96 ? -11.301 -4.454 9.691 1.00 89.38 96 PHE A O 1
ATOM 752 N N . ASN A 1 97 ? -10.671 -6.500 10.358 1.00 86.56 97 ASN A N 1
ATOM 753 C CA . ASN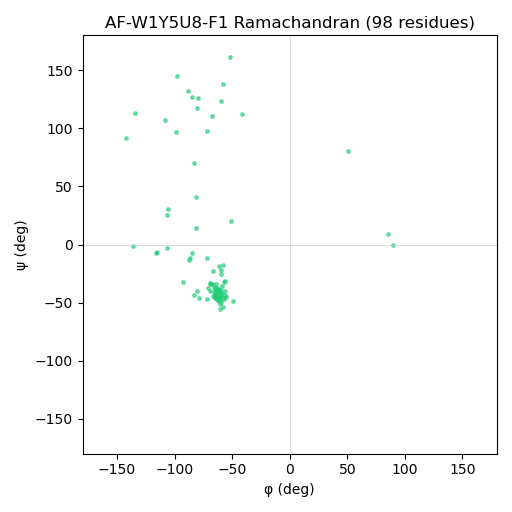 A 1 97 ? -11.774 -6.656 11.312 1.00 86.56 97 ASN A CA 1
ATOM 754 C C . ASN A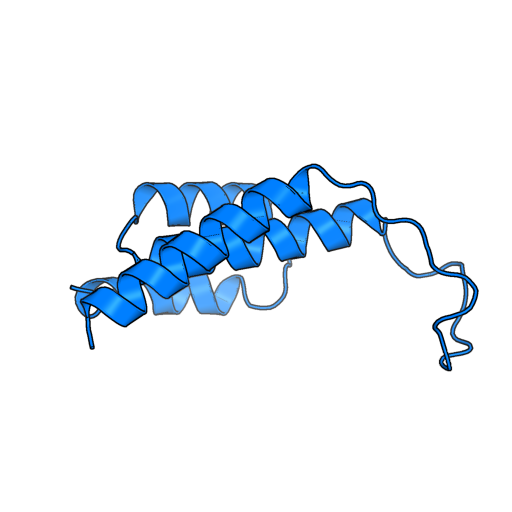 1 97 ? -11.626 -5.776 12.567 1.00 86.56 97 ASN A C 1
ATOM 756 O O . ASN A 1 97 ? -12.565 -5.689 13.349 1.00 86.56 97 ASN A O 1
ATOM 760 N N . TYR A 1 98 ? -10.459 -5.162 12.781 1.00 83.88 98 TYR A N 1
ATOM 761 C CA . TYR A 1 98 ? -10.133 -4.363 13.968 1.00 83.88 98 TYR A CA 1
ATOM 762 C C . TYR A 1 98 ? -9.898 -2.880 13.672 1.00 83.88 98 TYR A C 1
ATOM 764 O O . TYR A 1 98 ? -9.678 -2.107 14.599 1.00 83.88 98 TYR A O 1
ATOM 772 N N . VAL A 1 99 ? -9.882 -2.478 12.399 1.00 77.12 99 VAL A N 1
ATOM 773 C CA . VAL A 1 99 ? -9.664 -1.073 12.010 1.00 77.12 99 VAL A CA 1
ATOM 774 C C . VAL A 1 99 ? -10.980 -0.267 12.036 1.00 77.12 99 VAL A C 1
ATOM 776 O O . VAL A 1 99 ? -10.945 0.964 11.974 1.00 77.12 99 VAL A O 1
ATOM 779 N N . HIS A 1 100 ? -12.123 -0.942 12.249 1.00 62.06 100 HIS A N 1
ATOM 780 C CA . HIS A 1 100 ? -13.454 -0.356 12.498 1.00 62.06 100 HIS A CA 1
ATOM 781 C C . HIS A 1 100 ? -14.168 -1.029 13.676 1.00 62.06 100 HIS A C 1
ATOM 783 O O . HIS A 1 100 ? -15.322 -1.483 13.502 1.00 62.06 100 HIS A O 1
#

Nearest PDB structures (foldseek):
  8u1z-assembly1_A  TM=8.432E-01  e=3.572E+00  Homo sapiens
  5l0y-assembly7_G  TM=5.056E-01  e=6.891E+00  Thermochaetoides thermophila DSM 1495
  4p3f-assembly1_A  TM=4.120E-01  e=8.122E+00  Homo sapiens